Protein AF-A0A6B3EPY8-F1 (afdb_monomer_lite)

Sequence (82 aa):
EGLVITEPGRSARVAPLYLEDLQGIYRLRRGLEPELAARSCAVIADAELDRLQAVAAGFGDPHHTIQTVYDTHHDFHAALLA

Secondary structure (DSSP, 8-state):
---EE--TTS--EEPP--HHHHHHHHHHHHHHHHHHHHHHTTT--HHHHHHHHHHHHGGG-TT--HHHHHHHHHHHHHHHT-

Radius of gyration: 17.27 Å; chains: 1; bounding box: 45×30×35 Å

pLDDT: mean 91.88, std 5.8, range [62.19, 97.0]

Structure (mmCIF, N/CA/C/O backbone):
data_AF-A0A6B3EPY8-F1
#
_entry.id   AF-A0A6B3EPY8-F1
#
loop_
_atom_site.group_PDB
_atom_site.id
_atom_site.type_symbol
_atom_site.label_atom_id
_atom_site.label_alt_id
_atom_site.label_comp_id
_atom_site.label_asym_id
_atom_site.label_entity_id
_atom_site.label_seq_id
_atom_site.pdbx_PDB_ins_code
_atom_site.Cartn_x
_atom_site.Cartn_y
_atom_site.Cartn_z
_atom_site.occupancy
_atom_site.B_iso_or_equiv
_atom_site.auth_seq_id
_atom_site.auth_comp_id
_atom_site.auth_asym_id
_atom_site.auth_atom_id
_atom_site.pdbx_PDB_model_num
ATOM 1 N N . GLU A 1 1 ? -18.025 2.808 3.420 1.00 62.19 1 GLU A N 1
ATOM 2 C CA . GLU A 1 1 ? -16.829 2.231 4.076 1.00 62.19 1 GLU A CA 1
ATOM 3 C C . GLU A 1 1 ? -16.875 2.221 5.611 1.00 62.19 1 GLU A C 1
ATOM 5 O O . GLU A 1 1 ? -15.902 1.814 6.216 1.00 62.19 1 GLU A O 1
ATOM 10 N N . GLY A 1 2 ? -17.953 2.646 6.292 1.00 77.00 2 GLY A N 1
ATOM 11 C CA . GLY A 1 2 ? -17.993 2.608 7.770 1.00 77.00 2 GLY A CA 1
ATOM 12 C C . GLY A 1 2 ? -17.012 3.559 8.481 1.00 77.00 2 GLY A C 1
ATOM 13 O O . GLY A 1 2 ? -17.018 3.627 9.701 1.00 77.00 2 GLY A O 1
ATOM 14 N N . LEU A 1 3 ? -16.220 4.326 7.724 1.00 81.25 3 LEU A N 1
ATOM 15 C CA . LEU A 1 3 ? -15.184 5.240 8.216 1.00 81.25 3 LEU A CA 1
ATOM 16 C C . LEU A 1 3 ? -15.733 6.549 8.794 1.00 81.25 3 LEU A C 1
ATOM 18 O O . LEU A 1 3 ? -14.997 7.290 9.438 1.00 81.25 3 LEU A O 1
ATOM 22 N N . VAL A 1 4 ? -17.013 6.849 8.562 1.00 87.25 4 VAL A N 1
ATOM 23 C CA . VAL A 1 4 ? -17.682 8.056 9.055 1.00 87.25 4 VAL A CA 1
ATOM 24 C C . VAL A 1 4 ? -18.982 7.659 9.739 1.00 87.25 4 VAL A C 1
ATOM 26 O O . VAL A 1 4 ? -19.802 6.945 9.162 1.00 87.25 4 VAL A O 1
ATOM 29 N N . ILE A 1 5 ? -19.169 8.137 10.967 1.00 86.19 5 ILE A N 1
ATOM 30 C CA . ILE A 1 5 ? -20.358 7.907 11.787 1.00 86.19 5 ILE A CA 1
ATOM 31 C C . ILE A 1 5 ? -21.119 9.226 11.908 1.00 86.19 5 ILE A C 1
ATOM 33 O O . ILE A 1 5 ? -20.548 10.264 12.255 1.00 86.19 5 ILE A O 1
ATOM 37 N N . THR A 1 6 ? -22.422 9.182 11.647 1.00 85.69 6 THR A N 1
ATOM 38 C CA . THR A 1 6 ? -23.344 10.300 11.866 1.00 85.69 6 THR A CA 1
ATOM 39 C C . THR A 1 6 ? -24.186 10.028 13.110 1.00 85.69 6 THR A C 1
ATOM 41 O O . THR A 1 6 ? -24.934 9.052 13.140 1.00 85.69 6 THR A O 1
ATOM 44 N N . GLU A 1 7 ? -24.081 10.882 14.130 1.00 80.56 7 GLU A N 1
ATOM 45 C CA . GLU A 1 7 ? -24.948 10.835 15.317 1.00 80.56 7 GLU A CA 1
ATOM 46 C C . GLU A 1 7 ? -26.084 11.866 15.165 1.00 80.56 7 GLU A C 1
ATOM 48 O O . GLU A 1 7 ? -25.808 13.010 14.790 1.00 80.56 7 GLU A O 1
ATOM 53 N N . PRO A 1 8 ? -27.355 11.519 15.456 1.00 79.94 8 PRO A N 1
ATOM 54 C CA . PRO A 1 8 ? -28.452 12.484 15.417 1.00 79.94 8 PRO A CA 1
ATOM 55 C C . PRO A 1 8 ? -28.155 13.702 16.305 1.00 79.94 8 PRO A C 1
ATOM 57 O O . PRO A 1 8 ? -27.869 13.559 17.492 1.00 79.94 8 PRO A O 1
ATOM 60 N N . GLY A 1 9 ? -28.210 14.905 15.726 1.00 82.56 9 GLY A N 1
ATOM 61 C CA . GLY A 1 9 ? -27.920 16.161 16.430 1.00 82.56 9 GLY A CA 1
ATOM 62 C C . GLY A 1 9 ? -26.437 16.549 16.517 1.00 82.56 9 GLY A C 1
ATOM 63 O O . GLY A 1 9 ? -26.123 17.541 17.172 1.00 82.56 9 GLY A O 1
ATOM 64 N N . ARG A 1 10 ? -25.519 15.821 15.861 1.00 77.69 10 ARG A N 1
ATOM 65 C CA . ARG A 1 10 ? -24.087 16.173 15.772 1.00 77.69 10 ARG A CA 1
ATOM 66 C C . ARG A 1 10 ? -23.581 16.138 14.329 1.00 77.69 10 ARG A C 1
ATOM 68 O O . ARG A 1 10 ? -24.174 15.506 13.459 1.00 77.69 10 ARG A O 1
ATOM 75 N N . SER A 1 11 ? -22.460 16.817 14.084 1.00 85.06 11 SER A N 1
ATOM 76 C CA . SER A 1 11 ? -21.731 16.718 12.818 1.00 85.06 11 SER A CA 1
ATOM 77 C C . SER A 1 11 ? -21.123 15.324 12.637 1.00 85.06 11 SER A C 1
ATOM 79 O O . SER A 1 11 ? -20.862 14.613 13.610 1.00 85.06 11 SER A O 1
ATOM 81 N N . ALA A 1 12 ? -20.879 14.941 11.383 1.00 89.44 12 ALA A N 1
ATOM 82 C CA . ALA A 1 12 ? -20.207 13.693 11.044 1.00 89.44 12 ALA A CA 1
ATOM 83 C C . ALA A 1 12 ? -18.822 13.605 11.711 1.00 89.44 12 ALA A C 1
ATOM 85 O O . ALA A 1 12 ? -18.097 14.601 11.773 1.00 89.44 12 ALA A O 1
ATOM 86 N N . ARG A 1 13 ? -18.455 12.413 12.191 1.00 89.19 13 ARG A N 1
ATOM 87 C CA . ARG A 1 13 ? -17.131 12.136 12.767 1.00 89.19 13 ARG A CA 1
ATOM 88 C C . ARG A 1 13 ? -16.481 10.929 12.108 1.00 89.19 13 ARG A C 1
ATOM 90 O O . ARG A 1 13 ? -17.184 10.024 11.666 1.00 89.19 13 ARG A O 1
ATOM 97 N N . VAL A 1 14 ? -15.152 10.889 12.106 1.00 90.12 14 VAL A N 1
ATOM 98 C CA . VAL A 1 14 ? -14.397 9.684 11.737 1.00 90.12 14 VAL A CA 1
ATOM 99 C C . VAL A 1 14 ? -14.698 8.580 12.754 1.00 90.12 14 VAL A C 1
ATOM 101 O O . VAL A 1 14 ? -14.794 8.846 13.957 1.00 90.12 14 VAL A O 1
ATOM 104 N N . ALA A 1 15 ? -14.909 7.358 12.271 1.00 89.75 15 ALA A N 1
ATOM 105 C CA . ALA A 1 15 ? -15.118 6.200 13.124 1.00 89.75 15 ALA A CA 1
ATOM 106 C C . ALA A 1 15 ? -13.869 5.955 13.992 1.00 89.75 15 ALA A C 1
ATOM 108 O O . ALA A 1 15 ? -12.751 6.032 13.477 1.00 89.75 15 ALA A O 1
ATOM 109 N N . PRO A 1 16 ? -14.026 5.691 15.301 1.00 89.12 16 PRO A N 1
ATOM 110 C CA . PRO A 1 16 ? -12.896 5.313 16.138 1.00 89.12 16 PRO A CA 1
ATOM 111 C C . PRO A 1 16 ? -12.290 4.000 15.632 1.00 89.12 16 PRO A C 1
ATOM 113 O O . PRO A 1 16 ? -13.011 3.132 15.146 1.00 89.12 16 PRO A O 1
ATOM 116 N N . LEU A 1 17 ? -10.970 3.874 15.762 1.00 91.00 17 LEU A N 1
ATOM 117 C CA . LEU A 1 17 ? -10.224 2.674 15.402 1.00 91.00 17 LEU A CA 1
ATOM 118 C C . LEU A 1 17 ? -9.719 2.008 16.681 1.00 91.00 17 LEU A C 1
ATOM 120 O O . LEU A 1 17 ? -8.893 2.588 17.392 1.00 91.00 17 LEU A O 1
ATOM 124 N N . TYR A 1 18 ? -10.221 0.814 16.979 1.00 92.94 18 TYR A N 1
ATOM 125 C CA . TYR A 1 18 ? -9.823 0.047 18.153 1.00 92.94 18 TYR A CA 1
ATOM 126 C C . TYR A 1 18 ? -8.724 -0.970 17.815 1.00 92.94 18 TYR A C 1
ATOM 128 O O . TYR A 1 18 ? -8.406 -1.239 16.652 1.00 92.94 18 TYR A O 1
ATOM 136 N N . LEU A 1 19 ? -8.097 -1.540 18.846 1.00 94.75 19 LEU A N 1
ATOM 137 C CA . LEU A 1 19 ? -7.004 -2.496 18.657 1.00 94.75 19 LEU A CA 1
ATOM 138 C C . LEU A 1 19 ? -7.488 -3.772 17.951 1.00 94.75 19 LEU A C 1
ATOM 140 O O . LEU A 1 19 ? -6.780 -4.315 17.104 1.00 94.75 19 LEU A O 1
ATOM 144 N N . GLU A 1 20 ? -8.693 -4.234 18.272 1.00 94.94 20 GLU A N 1
ATOM 145 C CA . GLU A 1 20 ? -9.347 -5.363 17.614 1.00 94.94 20 GLU A CA 1
ATOM 146 C C . GLU A 1 20 ? -9.583 -5.109 16.119 1.00 94.94 20 GLU A C 1
ATOM 148 O O . GLU A 1 20 ? -9.392 -6.021 15.308 1.00 94.94 20 GLU A O 1
ATOM 153 N N . ASP A 1 21 ? -9.902 -3.869 15.737 1.00 93.19 21 ASP A N 1
ATOM 154 C CA . ASP A 1 21 ? -10.067 -3.484 14.336 1.00 93.19 21 ASP A CA 1
ATOM 155 C C . ASP A 1 21 ? -8.730 -3.579 13.609 1.00 93.19 21 ASP A C 1
ATOM 157 O O . ASP A 1 21 ? -8.639 -4.210 12.556 1.00 93.19 21 ASP A O 1
ATOM 161 N N . LEU A 1 22 ? -7.660 -3.036 14.203 1.00 93.56 22 LEU A N 1
ATOM 162 C CA . LEU A 1 22 ? -6.305 -3.145 13.658 1.00 93.56 22 LEU A CA 1
ATOM 163 C C . LEU A 1 22 ? -5.889 -4.609 13.479 1.00 93.56 22 LEU A C 1
ATOM 165 O O . LEU A 1 22 ? -5.391 -4.988 12.419 1.00 93.56 22 LEU A O 1
ATOM 169 N N . GLN A 1 23 ? -6.129 -5.463 14.472 1.00 96.62 23 GLN A N 1
ATOM 170 C 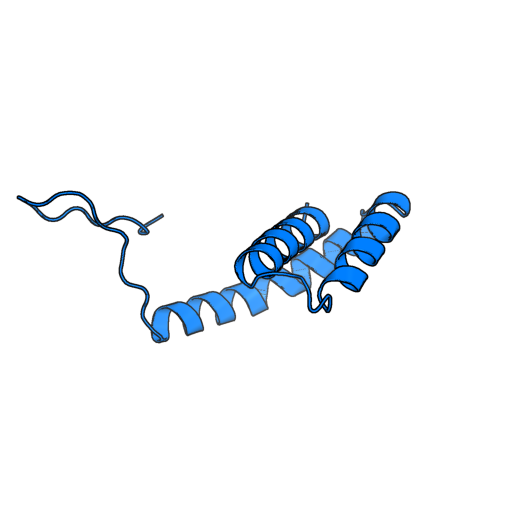CA . GLN A 1 23 ? -5.834 -6.895 14.370 1.00 96.62 23 GLN A CA 1
ATOM 171 C C . GLN A 1 23 ? -6.629 -7.565 13.243 1.00 96.62 23 GLN A C 1
ATOM 173 O O . GLN A 1 23 ? -6.073 -8.365 12.482 1.00 96.62 23 GLN A O 1
ATOM 178 N N . GLY A 1 24 ? -7.913 -7.225 13.114 1.00 95.44 24 GLY A N 1
ATOM 179 C CA . GLY A 1 24 ? -8.783 -7.692 12.039 1.00 95.44 24 GLY A CA 1
ATOM 180 C C . GLY A 1 24 ? -8.276 -7.276 10.659 1.00 95.44 24 GLY A C 1
ATOM 181 O O . GLY A 1 24 ? -8.138 -8.132 9.780 1.00 95.44 24 GLY A O 1
ATOM 182 N N . ILE A 1 25 ?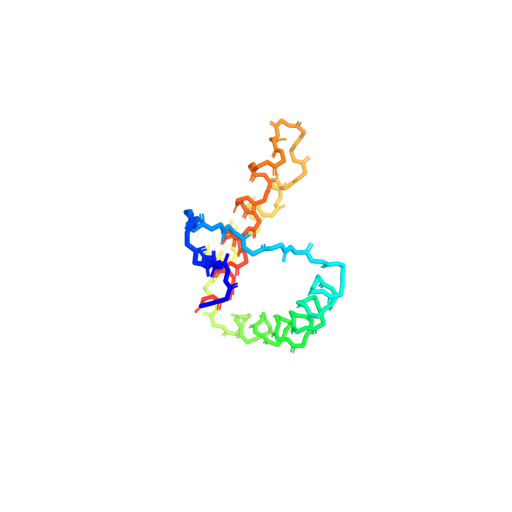 -7.921 -5.999 10.498 1.00 93.88 25 ILE A N 1
ATOM 183 C CA . ILE A 1 25 ? -7.354 -5.426 9.272 1.00 93.88 25 ILE A CA 1
ATOM 184 C C . ILE A 1 25 ? -6.057 -6.151 8.906 1.00 93.88 25 ILE A C 1
ATOM 186 O O . ILE A 1 25 ? -5.937 -6.672 7.801 1.00 93.88 25 ILE A O 1
ATOM 190 N N . TYR A 1 26 ? -5.103 -6.281 9.830 1.00 94.56 26 TYR A N 1
ATOM 191 C CA . TYR A 1 26 ? -3.832 -6.959 9.549 1.00 94.56 26 TYR A CA 1
ATOM 192 C C . TYR A 1 26 ? -3.986 -8.459 9.289 1.00 94.56 26 TYR A C 1
ATOM 194 O O . TYR A 1 26 ? -3.184 -9.049 8.565 1.00 94.56 26 TYR A O 1
ATOM 202 N N . ARG A 1 27 ? -4.992 -9.120 9.868 1.00 97.00 27 ARG A N 1
ATOM 203 C CA . ARG A 1 27 ? -5.316 -10.508 9.516 1.00 97.00 27 ARG A CA 1
ATOM 204 C C . ARG A 1 27 ? -5.801 -10.605 8.070 1.00 97.00 27 ARG A C 1
ATOM 206 O O . ARG A 1 27 ? -5.335 -11.486 7.356 1.00 97.00 27 ARG A O 1
ATOM 213 N N . LEU A 1 28 ? -6.686 -9.703 7.642 1.00 96.06 28 LEU A N 1
ATOM 214 C CA . LEU A 1 28 ? -7.174 -9.663 6.263 1.00 96.06 28 LEU A CA 1
ATOM 215 C C . LEU A 1 28 ? -6.039 -9.353 5.280 1.00 96.06 28 LEU A C 1
ATOM 217 O O . LEU A 1 28 ? -5.829 -10.104 4.333 1.00 96.06 28 LEU A O 1
ATOM 221 N N . ARG A 1 29 ? -5.256 -8.304 5.555 1.00 95.00 29 ARG A N 1
ATOM 222 C CA . ARG A 1 29 ? -4.102 -7.900 4.740 1.00 95.00 29 ARG A CA 1
ATOM 223 C C . ARG A 1 29 ? -3.103 -9.041 4.558 1.00 95.00 29 ARG A C 1
ATOM 225 O O . ARG A 1 29 ? -2.707 -9.325 3.437 1.00 95.00 29 ARG A O 1
ATOM 232 N N . ARG A 1 30 ? -2.777 -9.779 5.626 1.00 95.50 30 ARG A N 1
ATOM 233 C CA . ARG A 1 30 ? -1.895 -10.961 5.549 1.00 95.50 30 ARG A CA 1
ATOM 234 C C . A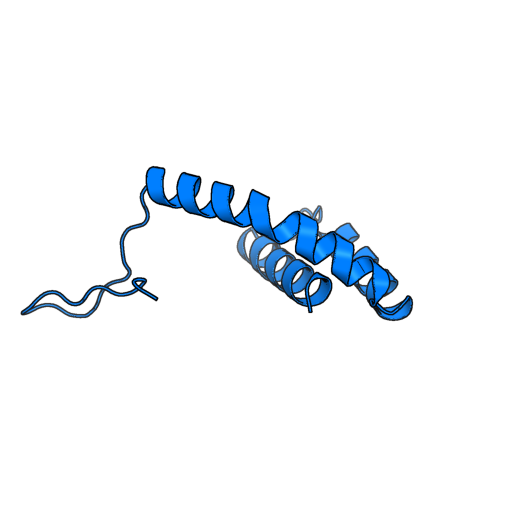RG A 1 30 ? -2.459 -12.110 4.712 1.00 95.50 30 ARG A C 1
ATOM 236 O O . ARG A 1 30 ? -1.675 -12.907 4.213 1.00 95.50 30 ARG A O 1
ATOM 243 N N . GLY A 1 31 ? -3.780 -12.218 4.586 1.00 96.25 31 GLY A N 1
ATOM 244 C CA . GLY A 1 31 ? -4.417 -13.215 3.727 1.00 96.25 31 GLY A CA 1
ATOM 245 C C . GLY A 1 31 ? -4.453 -12.816 2.250 1.00 96.25 31 GLY A C 1
ATOM 246 O O . GLY A 1 31 ? -4.430 -13.697 1.402 1.00 96.25 31 GLY A O 1
ATOM 247 N N . LEU A 1 32 ? -4.501 -11.515 1.947 1.00 94.31 32 LEU A N 1
ATOM 248 C CA . LEU A 1 32 ? -4.695 -11.006 0.584 1.00 94.31 32 LEU A CA 1
ATOM 249 C C . LEU A 1 32 ? -3.400 -10.504 -0.069 1.00 94.31 32 LEU A C 1
ATOM 251 O O . LEU A 1 32 ? -3.090 -10.871 -1.198 1.00 94.31 32 LEU A O 1
ATOM 255 N N . GLU A 1 33 ? -2.638 -9.660 0.627 1.00 94.00 33 GLU A N 1
ATOM 256 C CA . GLU A 1 33 ? -1.506 -8.927 0.043 1.00 94.00 33 GLU A CA 1
ATOM 257 C C . GLU A 1 33 ? -0.379 -9.835 -0.471 1.00 94.00 33 GLU A C 1
ATOM 259 O O . GLU A 1 33 ? 0.106 -9.568 -1.569 1.00 94.00 33 GLU A O 1
ATOM 264 N N . PRO A 1 34 ? 0.028 -10.922 0.222 1.00 94.62 34 PRO A N 1
ATOM 265 C CA . PRO A 1 34 ? 1.087 -11.793 -0.291 1.00 94.62 34 PRO A CA 1
ATOM 266 C C . PRO A 1 34 ? 0.714 -12.488 -1.602 1.00 94.62 34 PRO A C 1
ATOM 268 O O . PRO A 1 34 ? 1.553 -12.631 -2.489 1.00 94.62 34 PRO A O 1
ATOM 271 N N . GLU A 1 35 ? -0.544 -12.912 -1.737 1.00 95.38 35 GLU A N 1
ATOM 272 C CA . GLU A 1 35 ? -1.024 -13.546 -2.964 1.00 95.38 35 GLU A CA 1
ATOM 273 C C . GLU A 1 35 ? -1.079 -12.539 -4.116 1.00 95.38 35 GLU A C 1
ATOM 275 O O . GLU A 1 35 ? -0.631 -12.848 -5.221 1.00 95.38 35 GLU A O 1
ATOM 280 N N . LEU A 1 36 ? -1.589 -11.329 -3.861 1.00 94.88 36 LEU A N 1
ATOM 281 C CA . LEU A 1 36 ? -1.607 -10.261 -4.859 1.00 94.88 36 LEU A CA 1
ATOM 282 C C . LEU A 1 36 ? -0.185 -9.909 -5.311 1.00 94.88 36 LEU A C 1
ATOM 284 O O . LEU A 1 36 ? 0.073 -9.895 -6.509 1.00 94.88 36 LEU A O 1
ATOM 288 N N . ALA A 1 37 ? 0.754 -9.748 -4.376 1.00 93.62 37 ALA A N 1
ATOM 289 C CA . ALA A 1 37 ? 2.151 -9.467 -4.698 1.00 93.62 37 ALA A CA 1
ATOM 290 C C . ALA A 1 37 ? 2.777 -10.565 -5.5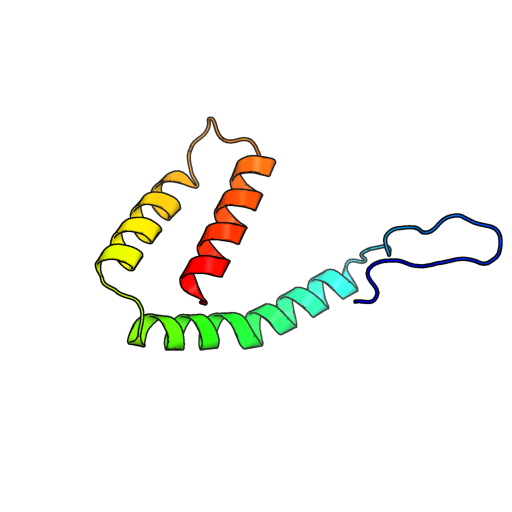75 1.00 93.62 37 ALA A C 1
ATOM 292 O O . ALA A 1 37 ? 3.433 -10.264 -6.570 1.00 93.62 37 ALA A O 1
ATOM 293 N N . ALA A 1 38 ? 2.529 -11.841 -5.256 1.00 94.19 38 ALA A N 1
ATOM 294 C CA . ALA A 1 38 ? 3.028 -12.961 -6.052 1.00 94.19 38 ALA A CA 1
ATOM 295 C C . ALA A 1 38 ? 2.472 -12.959 -7.486 1.00 94.19 38 ALA A C 1
ATOM 297 O O . ALA A 1 38 ? 3.190 -13.299 -8.426 1.00 94.19 38 ALA A O 1
ATOM 298 N N . ARG A 1 39 ? 1.206 -12.565 -7.668 1.00 95.44 39 ARG A N 1
ATOM 299 C CA . ARG A 1 39 ? 0.589 -12.434 -8.997 1.00 95.44 39 ARG A CA 1
ATOM 300 C C . ARG A 1 39 ? 1.174 -11.256 -9.774 1.00 95.44 39 ARG A C 1
ATOM 302 O O . ARG A 1 39 ? 1.466 -11.415 -10.956 1.00 95.44 39 ARG A O 1
ATOM 309 N N . SER A 1 40 ? 1.404 -10.120 -9.119 1.00 94.94 40 SER A N 1
ATOM 310 C CA . SER A 1 40 ? 1.996 -8.936 -9.749 1.00 94.94 40 SER A CA 1
ATOM 311 C C . SER A 1 40 ? 3.414 -9.188 -10.260 1.00 94.94 40 SER A C 1
ATOM 313 O O . SER A 1 40 ? 3.756 -8.737 -11.350 1.00 94.94 40 SER A O 1
ATOM 315 N N . CYS A 1 41 ? 4.213 -10.002 -9.558 1.00 92.25 41 CYS A N 1
ATOM 316 C CA . CYS A 1 41 ? 5.541 -10.415 -10.030 1.00 92.25 41 CYS A CA 1
ATOM 317 C C . CYS A 1 41 ? 5.535 -11.052 -11.431 1.00 92.25 41 CYS A C 1
ATOM 319 O O . CYS A 1 41 ? 6.546 -10.989 -12.121 1.00 92.25 41 CYS A O 1
ATOM 321 N N . ALA A 1 42 ? 4.432 -11.678 -11.854 1.00 93.38 42 ALA A N 1
ATOM 322 C CA . ALA A 1 42 ? 4.346 -12.329 -13.160 1.00 93.38 42 ALA A CA 1
ATOM 323 C C . ALA A 1 42 ? 4.054 -11.359 -14.320 1.00 93.38 42 ALA A C 1
ATOM 325 O O . ALA A 1 42 ? 4.191 -11.749 -15.478 1.00 93.38 42 ALA A O 1
ATOM 326 N N . VAL A 1 43 ? 3.606 -10.135 -14.025 1.00 94.81 43 VAL A N 1
ATOM 327 C CA . VAL A 1 43 ? 3.102 -9.181 -15.031 1.00 94.81 43 VAL A CA 1
ATOM 328 C C . VAL A 1 43 ? 3.761 -7.805 -14.965 1.00 94.81 43 VAL A C 1
ATOM 330 O O . VAL A 1 43 ? 3.620 -7.026 -15.906 1.00 94.81 43 VAL A O 1
ATOM 333 N N . ILE A 1 44 ? 4.481 -7.499 -13.885 1.00 95.88 44 ILE A N 1
ATOM 334 C CA . ILE A 1 44 ? 5.199 -6.237 -13.735 1.00 95.88 44 ILE A CA 1
ATOM 335 C C . ILE A 1 44 ? 6.310 -6.111 -14.785 1.00 95.88 44 ILE A C 1
ATOM 337 O O . ILE A 1 44 ? 7.051 -7.055 -15.051 1.00 95.88 44 ILE A O 1
ATOM 341 N N . ALA A 1 45 ? 6.423 -4.932 -15.397 1.00 95.75 45 ALA A N 1
ATOM 342 C CA . ALA A 1 45 ? 7.492 -4.642 -16.346 1.00 95.75 45 ALA A CA 1
ATOM 343 C C . ALA A 1 45 ? 8.822 -4.408 -15.614 1.00 95.75 45 ALA A C 1
ATOM 345 O O . ALA A 1 45 ? 8.843 -3.730 -14.588 1.00 95.75 45 ALA A O 1
ATOM 346 N N . ASP A 1 46 ? 9.938 -4.866 -16.187 1.00 96.06 46 ASP A N 1
ATOM 347 C CA . ASP A 1 46 ? 11.277 -4.703 -15.592 1.00 96.06 46 ASP A CA 1
ATOM 348 C C . ASP A 1 46 ? 11.593 -3.239 -15.239 1.00 96.06 46 ASP A C 1
ATOM 350 O O . ASP A 1 46 ? 12.062 -2.946 -14.145 1.00 96.06 46 ASP A O 1
ATOM 354 N N . ALA A 1 47 ? 11.241 -2.298 -16.121 1.00 96.44 47 ALA A N 1
ATOM 355 C CA . ALA A 1 47 ? 11.449 -0.869 -15.876 1.00 96.44 47 ALA A CA 1
ATOM 356 C C . ALA A 1 47 ? 10.655 -0.340 -14.666 1.00 96.44 47 ALA A C 1
ATOM 358 O O . ALA A 1 47 ? 11.104 0.574 -13.972 1.00 96.44 47 ALA A O 1
ATOM 359 N N . GLU A 1 48 ? 9.475 -0.904 -14.409 1.00 96.06 48 GLU A N 1
ATOM 360 C CA . GLU A 1 48 ? 8.669 -0.551 -13.243 1.00 96.06 48 GLU A CA 1
ATOM 361 C C . GLU A 1 48 ? 9.234 -1.192 -11.973 1.00 96.06 48 GLU A C 1
ATOM 363 O O . GLU A 1 48 ? 9.295 -0.547 -10.928 1.00 96.06 48 GLU A O 1
ATOM 368 N N . LEU A 1 49 ? 9.733 -2.425 -12.071 1.00 95.31 49 LEU A N 1
ATOM 369 C CA . LEU A 1 49 ? 10.431 -3.084 -10.973 1.00 95.31 49 LEU A CA 1
ATOM 370 C C . LEU A 1 49 ? 11.697 -2.312 -10.563 1.00 95.31 49 LEU A C 1
ATOM 372 O O . LEU A 1 49 ? 11.909 -2.084 -9.371 1.00 95.31 49 LEU A O 1
ATOM 376 N N . ASP A 1 50 ? 12.485 -1.832 -11.528 1.00 96.88 50 ASP A N 1
ATOM 377 C CA . ASP A 1 50 ? 13.657 -0.982 -11.284 1.00 96.88 50 ASP A CA 1
ATOM 378 C C . ASP A 1 50 ? 13.270 0.329 -10.581 1.00 96.88 50 ASP A C 1
ATOM 380 O O . ASP A 1 50 ? 13.914 0.748 -9.610 1.00 96.88 50 ASP A O 1
ATOM 384 N N . ARG A 1 51 ? 12.179 0.966 -11.030 1.00 96.38 51 ARG A N 1
ATOM 385 C CA . ARG A 1 51 ? 11.631 2.175 -10.399 1.00 96.38 51 ARG A CA 1
ATOM 386 C C . ARG A 1 51 ? 11.230 1.907 -8.948 1.00 96.38 51 ARG A C 1
ATOM 388 O O . ARG A 1 51 ? 11.597 2.680 -8.062 1.00 96.38 51 ARG A O 1
ATOM 395 N N . LEU A 1 52 ? 10.496 0.825 -8.692 1.00 96.31 52 LEU A N 1
ATOM 396 C CA . LEU A 1 52 ? 10.053 0.441 -7.350 1.00 96.31 52 LEU A CA 1
ATOM 397 C C . LEU A 1 52 ? 11.234 0.098 -6.437 1.00 96.31 52 LEU A C 1
ATOM 399 O O . LEU A 1 52 ? 11.248 0.509 -5.277 1.00 96.31 52 LEU A O 1
ATOM 403 N N . GLN A 1 53 ? 12.260 -0.579 -6.952 1.00 95.81 53 GLN A N 1
ATOM 404 C CA . GLN A 1 53 ? 13.479 -0.865 -6.198 1.00 95.81 53 GLN A CA 1
ATOM 405 C C . GLN A 1 53 ? 14.174 0.424 -5.734 1.00 95.81 53 GLN A C 1
ATOM 407 O O . GLN A 1 53 ? 14.592 0.515 -4.577 1.00 95.81 53 GLN A O 1
ATOM 412 N N . ALA A 1 54 ? 14.264 1.437 -6.601 1.00 95.31 54 ALA A N 1
ATOM 413 C CA . ALA A 1 54 ? 14.834 2.733 -6.238 1.00 95.31 54 ALA A CA 1
ATOM 414 C C . ALA A 1 54 ? 14.019 3.442 -5.140 1.00 95.31 54 ALA A C 1
ATOM 416 O O . ALA A 1 54 ? 14.602 4.022 -4.224 1.00 95.31 54 ALA A O 1
ATOM 417 N N . VAL A 1 55 ? 12.684 3.350 -5.187 1.00 95.31 55 VAL A N 1
ATOM 418 C CA . VAL A 1 55 ? 11.801 3.884 -4.134 1.00 95.31 55 VAL A CA 1
ATOM 419 C C . VAL A 1 55 ? 12.036 3.164 -2.804 1.00 95.31 55 VAL A C 1
ATOM 421 O O . VAL A 1 55 ? 12.232 3.817 -1.780 1.00 95.31 55 VAL A O 1
ATOM 424 N N . ALA A 1 56 ? 12.082 1.829 -2.814 1.00 94.25 56 ALA A N 1
ATOM 425 C CA . ALA A 1 56 ? 12.292 1.028 -1.610 1.00 94.25 56 ALA A CA 1
ATOM 426 C C . ALA A 1 56 ? 13.644 1.319 -0.932 1.00 94.25 56 ALA A C 1
ATOM 428 O O . ALA A 1 56 ? 13.727 1.344 0.297 1.00 94.25 56 ALA A O 1
ATOM 429 N N . ALA A 1 57 ? 14.691 1.603 -1.714 1.00 93.94 57 ALA A N 1
ATOM 430 C CA . ALA A 1 57 ? 15.995 2.005 -1.186 1.00 93.94 57 ALA A CA 1
ATOM 431 C C . ALA A 1 57 ? 15.941 3.323 -0.381 1.00 93.94 57 ALA A C 1
ATOM 433 O O . ALA A 1 57 ? 16.769 3.533 0.504 1.00 93.94 57 ALA A O 1
ATOM 434 N N . GLY A 1 58 ? 14.958 4.190 -0.650 1.00 90.56 58 GLY A N 1
ATOM 435 C CA . GLY A 1 58 ? 14.768 5.474 0.030 1.00 90.56 58 GLY A CA 1
ATOM 436 C C . GLY A 1 58 ? 13.986 5.412 1.349 1.00 90.56 58 GLY A C 1
ATOM 437 O O . GLY A 1 58 ? 13.941 6.406 2.072 1.00 90.56 58 GLY A O 1
ATOM 438 N N . PHE A 1 59 ? 13.383 4.276 1.717 1.00 89.56 59 PHE A N 1
ATOM 439 C CA . PHE A 1 59 ? 12.568 4.183 2.942 1.00 89.56 59 PHE A CA 1
ATOM 440 C C . PHE A 1 59 ? 13.355 4.406 4.238 1.00 89.56 59 PHE A C 1
ATOM 442 O O . PHE A 1 59 ? 12.769 4.789 5.248 1.00 89.56 59 PHE A O 1
ATOM 449 N N . GLY A 1 60 ? 14.672 4.189 4.215 1.00 87.56 60 GLY A N 1
ATOM 450 C CA . GLY A 1 60 ? 15.554 4.400 5.363 1.00 87.56 60 GLY A CA 1
ATOM 451 C C . GLY A 1 60 ? 16.132 5.812 5.489 1.00 87.56 60 GLY A C 1
ATOM 452 O O . GLY A 1 60 ? 16.987 6.011 6.350 1.00 87.56 60 GLY A O 1
ATOM 453 N N . ASP A 1 61 ? 15.736 6.767 4.638 1.00 92.12 61 ASP A N 1
ATOM 454 C CA . ASP A 1 61 ? 16.308 8.117 4.657 1.00 92.12 61 ASP A CA 1
ATOM 455 C C . ASP A 1 61 ? 15.984 8.839 5.986 1.00 92.12 61 ASP A C 1
ATOM 457 O O . ASP A 1 61 ? 14.808 9.058 6.301 1.00 92.12 61 ASP A O 1
ATOM 461 N N . PRO A 1 62 ? 17.001 9.240 6.777 1.00 91.75 62 PRO A N 1
ATOM 462 C CA . PRO A 1 62 ? 16.800 9.912 8.060 1.00 91.75 62 PRO A CA 1
ATOM 463 C C . PRO A 1 62 ? 16.185 11.315 7.935 1.00 91.75 62 PRO A C 1
ATOM 465 O O . PRO A 1 62 ? 15.747 11.877 8.940 1.00 91.75 62 PRO A O 1
ATOM 468 N N . HIS A 1 63 ? 16.160 11.900 6.737 1.00 93.94 63 HIS A N 1
ATOM 469 C CA . HIS A 1 63 ? 15.530 13.189 6.471 1.00 93.94 63 HIS A CA 1
ATOM 470 C C . HIS A 1 63 ? 14.029 13.076 6.182 1.00 93.94 63 HIS A C 1
ATOM 472 O O . HIS A 1 63 ? 13.341 14.100 6.149 1.00 93.94 63 HIS A O 1
ATOM 478 N N . HIS A 1 64 ? 13.493 11.865 6.001 1.00 92.75 64 HIS A N 1
ATOM 479 C CA . HIS A 1 64 ? 12.062 11.683 5.805 1.00 92.75 64 HIS A CA 1
ATOM 480 C C . HIS A 1 64 ? 11.270 11.890 7.094 1.00 92.75 64 HIS A C 1
ATOM 482 O O . HIS A 1 64 ? 11.603 11.403 8.175 1.00 92.75 64 HIS A O 1
ATOM 488 N N . THR A 1 65 ? 10.149 12.593 6.955 1.00 94.00 65 THR A N 1
ATOM 489 C CA . THR A 1 65 ? 9.144 12.656 8.013 1.00 94.00 65 THR A CA 1
ATOM 490 C C . THR A 1 65 ? 8.347 11.358 8.050 1.00 94.00 65 THR A C 1
ATOM 492 O O . THR A 1 65 ? 8.232 10.656 7.045 1.00 94.00 65 THR A O 1
ATOM 495 N N . ILE A 1 66 ? 7.714 11.066 9.188 1.00 89.81 66 ILE A N 1
ATOM 496 C CA . ILE A 1 66 ? 6.831 9.901 9.305 1.00 89.81 66 ILE A CA 1
ATOM 497 C C . ILE A 1 66 ? 5.698 9.925 8.266 1.00 89.81 66 ILE A C 1
ATOM 499 O O . ILE A 1 66 ? 5.365 8.887 7.708 1.00 89.81 66 ILE A O 1
ATOM 503 N N . GLN A 1 67 ? 5.159 11.110 7.955 1.00 93.31 67 GLN A N 1
ATOM 504 C CA . GLN A 1 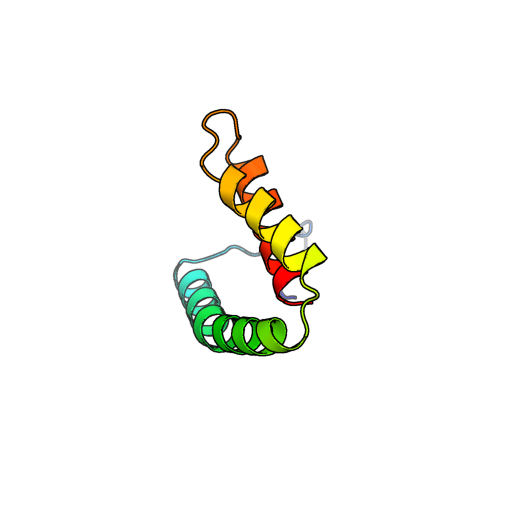67 ? 4.135 11.289 6.926 1.00 93.31 67 GLN A CA 1
ATOM 505 C C . GLN A 1 67 ? 4.671 10.880 5.550 1.00 93.31 67 GLN A C 1
ATOM 507 O O . GLN A 1 67 ? 4.073 10.047 4.881 1.00 93.31 67 GLN A O 1
ATOM 512 N N . THR A 1 68 ? 5.849 11.389 5.179 1.00 93.62 68 THR A N 1
ATOM 513 C CA . THR A 1 68 ? 6.523 11.045 3.919 1.00 93.62 68 THR A CA 1
ATOM 514 C C . THR A 1 68 ? 6.770 9.544 3.798 1.00 93.62 68 THR A C 1
ATOM 516 O O . THR A 1 68 ? 6.537 8.974 2.734 1.00 93.62 68 THR A O 1
ATOM 519 N N . VAL A 1 69 ? 7.208 8.892 4.880 1.00 92.19 69 VAL A N 1
ATOM 520 C CA . VAL A 1 69 ? 7.414 7.438 4.896 1.00 92.19 69 VAL A CA 1
ATOM 521 C C . VAL A 1 69 ? 6.102 6.702 4.628 1.00 92.19 69 VAL A C 1
ATOM 523 O O . VAL A 1 69 ? 6.081 5.816 3.778 1.00 92.19 69 VAL A O 1
ATOM 526 N N . TYR A 1 70 ? 5.008 7.073 5.302 1.00 92.38 70 TYR A N 1
ATOM 527 C CA . TYR A 1 70 ? 3.710 6.425 5.098 1.00 92.38 70 TYR A CA 1
ATOM 528 C C . TYR A 1 70 ? 3.157 6.643 3.689 1.00 92.38 70 TYR A C 1
ATOM 530 O O . TYR A 1 70 ? 2.741 5.669 3.065 1.00 92.38 70 TYR A O 1
ATOM 538 N N . ASP A 1 71 ? 3.193 7.873 3.177 1.00 94.88 71 ASP A N 1
ATOM 539 C CA . ASP A 1 71 ? 2.687 8.192 1.837 1.00 94.88 71 ASP A CA 1
ATOM 540 C C . ASP A 1 71 ? 3.467 7.415 0.768 1.00 94.88 71 ASP A C 1
ATOM 542 O O . ASP A 1 71 ? 2.883 6.684 -0.030 1.00 94.88 71 ASP A O 1
ATOM 546 N N . THR A 1 72 ? 4.802 7.455 0.835 1.00 94.81 72 THR A N 1
ATOM 547 C CA . THR A 1 72 ? 5.663 6.744 -0.126 1.00 94.81 72 THR A CA 1
ATOM 548 C C . THR A 1 72 ? 5.485 5.226 -0.030 1.00 94.81 72 THR A C 1
ATOM 550 O O . THR A 1 72 ? 5.495 4.528 -1.043 1.00 94.81 72 THR A O 1
ATOM 553 N N . HIS A 1 73 ? 5.301 4.690 1.178 1.00 94.62 73 HIS A N 1
ATOM 554 C CA . HIS A 1 73 ? 5.043 3.268 1.392 1.00 94.62 73 HIS A CA 1
ATOM 555 C C . HIS A 1 73 ? 3.688 2.836 0.808 1.00 94.62 73 HIS A C 1
ATOM 557 O O . HIS A 1 73 ? 3.592 1.774 0.189 1.00 94.62 73 HIS A O 1
ATOM 563 N N . HIS A 1 74 ? 2.643 3.652 0.972 1.00 94.38 74 HIS A N 1
ATOM 564 C CA . HIS A 1 74 ? 1.336 3.398 0.367 1.00 94.38 74 HIS A CA 1
ATOM 565 C C . HIS A 1 74 ? 1.403 3.422 -1.162 1.00 94.38 74 HIS A C 1
ATOM 567 O O . HIS A 1 74 ? 0.936 2.472 -1.792 1.00 94.38 74 HIS A O 1
ATOM 573 N N . ASP A 1 75 ? 2.040 4.439 -1.743 1.00 95.88 75 ASP A N 1
ATOM 574 C CA . ASP A 1 75 ? 2.201 4.567 -3.194 1.00 95.88 75 ASP A CA 1
ATOM 575 C C . ASP A 1 75 ? 3.012 3.406 -3.783 1.00 95.88 75 ASP A C 1
ATOM 577 O O . ASP A 1 75 ? 2.659 2.859 -4.829 1.00 95.88 75 ASP A O 1
ATOM 581 N N . PHE A 1 76 ? 4.069 2.976 -3.087 1.00 96.31 76 PHE A N 1
ATOM 582 C CA . PHE A 1 76 ? 4.870 1.815 -3.471 1.00 96.31 76 PHE A CA 1
ATOM 583 C C . PHE A 1 76 ? 4.026 0.538 -3.543 1.00 96.31 76 PHE A C 1
ATOM 585 O O . PHE A 1 76 ? 4.064 -0.166 -4.551 1.00 96.31 76 PHE A O 1
ATOM 592 N N . HIS A 1 77 ? 3.242 0.238 -2.503 1.00 95.06 77 HIS A N 1
ATOM 593 C CA . HIS A 1 77 ? 2.398 -0.957 -2.498 1.00 95.06 77 HIS A CA 1
ATOM 594 C C . HIS A 1 77 ? 1.263 -0.873 -3.518 1.00 95.06 77 HIS A C 1
ATOM 596 O O . HIS A 1 77 ? 0.956 -1.878 -4.153 1.00 95.06 77 HIS A O 1
ATOM 602 N N . ALA A 1 78 ? 0.659 0.301 -3.705 1.00 93.94 78 ALA A N 1
ATOM 603 C CA . ALA A 1 78 ? -0.371 0.494 -4.720 1.00 93.94 78 ALA A CA 1
ATOM 604 C C . ALA A 1 78 ? 0.177 0.241 -6.132 1.00 93.94 78 ALA A C 1
ATOM 606 O O . ALA A 1 78 ? -0.470 -0.446 -6.914 1.00 93.94 78 ALA A O 1
ATOM 607 N N . ALA 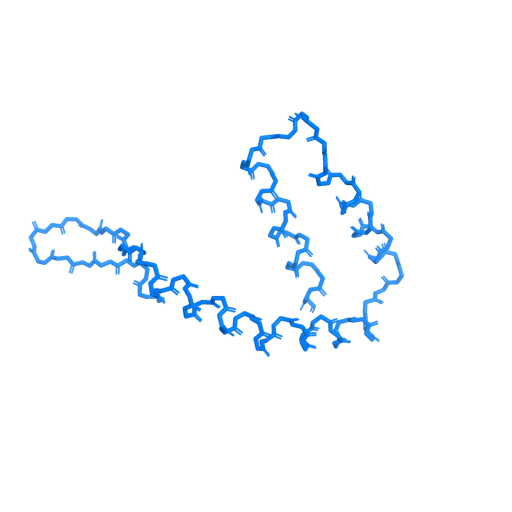A 1 79 ? 1.381 0.735 -6.433 1.00 94.31 79 ALA A N 1
ATOM 608 C CA . ALA A 1 79 ? 2.042 0.498 -7.712 1.00 94.31 79 ALA A CA 1
ATOM 609 C C . ALA A 1 79 ? 2.494 -0.961 -7.891 1.00 94.31 79 ALA A C 1
ATOM 611 O O . ALA A 1 79 ? 2.368 -1.505 -8.981 1.00 94.31 79 ALA A O 1
ATOM 612 N N . LEU A 1 80 ? 2.973 -1.616 -6.827 1.00 93.56 80 LEU A N 1
ATOM 613 C CA . LEU A 1 80 ? 3.370 -3.026 -6.874 1.00 93.56 80 LEU A CA 1
ATOM 614 C C . LEU A 1 80 ? 2.180 -3.964 -7.129 1.00 93.56 80 LEU A C 1
ATOM 616 O O . LEU A 1 80 ? 2.364 -5.006 -7.745 1.00 93.56 80 LEU A O 1
ATOM 620 N N . LEU A 1 81 ? 0.992 -3.633 -6.616 1.00 90.94 81 LEU A N 1
ATOM 621 C CA . LEU A 1 81 ? -0.201 -4.489 -6.669 1.00 90.94 81 LEU A CA 1
ATOM 622 C C . LEU A 1 81 ? -1.172 -4.154 -7.819 1.00 90.94 81 LEU A C 1
ATOM 624 O O . LEU A 1 81 ? -2.214 -4.806 -7.913 1.00 90.94 81 LEU A O 1
ATOM 628 N N . ALA A 1 82 ? -0.865 -3.144 -8.638 1.00 76.62 82 ALA A N 1
ATOM 629 C CA . ALA A 1 82 ? -1.661 -2.736 -9.802 1.00 76.62 82 ALA A CA 1
ATOM 630 C C . ALA A 1 82 ? -1.555 -3.738 -10.963 1.00 76.62 82 ALA A C 1
ATOM 632 O O . ALA A 1 82 ? -2.575 -3.891 -11.677 1.00 76.62 82 ALA A O 1
#

Foldseek 3Di:
DQQWDDDVPDDIDGDDDDPVNVVVVVVVCVVPLVVLLVVLVVPDDPVLVVVLVVLVVCLPPPPDDPVRNVVSVVVSSVSSND